Protein AF-A0A4R9VC01-F1 (afdb_monomer_lite)

Structure (mmCIF, N/CA/C/O backbone):
data_AF-A0A4R9VC01-F1
#
_entry.id   AF-A0A4R9VC01-F1
#
loop_
_atom_site.group_PDB
_atom_site.id
_atom_site.type_symbol
_atom_site.label_atom_id
_atom_site.label_alt_id
_atom_site.label_comp_id
_atom_site.label_asym_id
_atom_site.label_entity_id
_atom_site.label_seq_id
_atom_site.pdbx_PDB_ins_code
_atom_site.Cartn_x
_atom_site.Cartn_y
_atom_site.Cartn_z
_atom_site.occupancy
_atom_site.B_iso_or_equiv
_atom_site.auth_seq_id
_atom_site.auth_comp_id
_atom_site.auth_a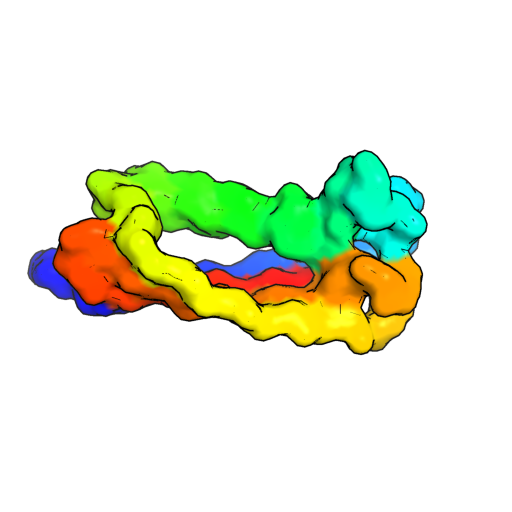sym_id
_atom_site.auth_atom_id
_atom_site.pdbx_PDB_model_num
ATOM 1 N N . GLY A 1 1 ? -10.752 -11.860 23.044 1.00 89.69 1 GLY A N 1
ATOM 2 C CA . GLY A 1 1 ? -10.315 -10.509 23.463 1.00 89.69 1 GLY A CA 1
ATOM 3 C C . GLY A 1 1 ? -10.556 -9.526 22.332 1.00 89.69 1 GLY A C 1
ATOM 4 O O . GLY A 1 1 ? -10.829 -9.984 21.231 1.00 89.69 1 GLY A O 1
ATOM 5 N N . ALA A 1 2 ? -10.478 -8.216 22.583 1.00 92.56 2 ALA A N 1
ATOM 6 C CA . ALA A 1 2 ? -10.607 -7.201 21.531 1.00 92.56 2 ALA A CA 1
ATOM 7 C C . ALA A 1 2 ? -9.306 -7.081 20.718 1.00 92.56 2 ALA A C 1
ATOM 9 O O . ALA A 1 2 ? -8.218 -7.062 21.296 1.00 92.56 2 ALA A O 1
ATOM 10 N N . LEU A 1 3 ? -9.413 -7.009 19.389 1.00 95.94 3 LEU A N 1
ATOM 11 C CA . LEU A 1 3 ? -8.258 -6.870 18.505 1.00 95.94 3 LEU A CA 1
ATOM 12 C C . LEU A 1 3 ? -7.789 -5.410 18.446 1.00 95.94 3 LEU A C 1
ATOM 14 O O . LEU A 1 3 ? -8.528 -4.528 18.014 1.00 95.94 3 LEU A O 1
ATOM 18 N N . VAL A 1 4 ? -6.539 -5.171 18.842 1.00 97.25 4 VAL A N 1
ATOM 19 C CA . VAL A 1 4 ? -5.955 -3.820 18.899 1.00 97.25 4 VAL A CA 1
ATOM 20 C C . VAL A 1 4 ? -5.169 -3.455 17.642 1.00 97.25 4 VAL A C 1
ATOM 22 O O . VAL A 1 4 ? -5.209 -2.305 17.208 1.00 97.25 4 VAL A O 1
ATOM 25 N N . ALA A 1 5 ? -4.486 -4.426 17.031 1.00 97.88 5 ALA A N 1
ATOM 26 C CA . ALA A 1 5 ? -3.695 -4.197 15.832 1.00 97.88 5 ALA A CA 1
ATOM 27 C C . ALA A 1 5 ? -3.522 -5.461 14.980 1.00 97.88 5 ALA A C 1
ATOM 29 O O . ALA A 1 5 ? -3.544 -6.576 15.505 1.00 97.88 5 ALA A O 1
ATOM 30 N N . ALA A 1 6 ? -3.285 -5.267 13.683 1.00 97.94 6 ALA A N 1
ATOM 31 C CA . ALA A 1 6 ? -2.863 -6.304 12.747 1.00 97.94 6 ALA A CA 1
ATOM 32 C C . ALA A 1 6 ? -1.712 -5.798 11.866 1.00 97.94 6 ALA A C 1
ATOM 34 O O . ALA A 1 6 ? -1.520 -4.596 11.676 1.00 97.94 6 ALA A O 1
ATOM 35 N N . ARG A 1 7 ? -0.912 -6.728 11.346 1.00 97.56 7 ARG A N 1
ATOM 36 C CA . ARG A 1 7 ? 0.219 -6.423 10.470 1.00 97.56 7 ARG A CA 1
ATOM 37 C C . ARG A 1 7 ? 0.298 -7.449 9.352 1.00 97.56 7 ARG A C 1
ATOM 39 O O . ARG A 1 7 ? 0.192 -8.642 9.630 1.00 97.56 7 ARG A O 1
ATOM 46 N N . MET A 1 8 ? 0.540 -6.978 8.140 1.00 96.56 8 MET A N 1
ATOM 47 C CA . MET A 1 8 ? 0.877 -7.799 6.988 1.00 96.56 8 MET A CA 1
ATOM 48 C C . MET A 1 8 ? 2.123 -7.258 6.296 1.00 96.56 8 MET A C 1
ATOM 50 O O . MET A 1 8 ? 2.512 -6.098 6.472 1.00 96.56 8 MET A O 1
ATOM 54 N N . THR A 1 9 ? 2.831 -8.162 5.636 1.00 95.94 9 THR A N 1
ATOM 55 C CA . THR A 1 9 ? 4.040 -7.874 4.874 1.00 95.94 9 THR A CA 1
ATOM 56 C C . THR A 1 9 ? 4.190 -8.982 3.851 1.00 95.94 9 THR A C 1
ATOM 58 O O . THR A 1 9 ? 4.341 -10.144 4.244 1.00 95.94 9 THR A O 1
ATOM 61 N N . PHE A 1 10 ? 4.197 -8.621 2.575 1.00 92.88 10 PHE A N 1
ATOM 62 C CA . PHE A 1 10 ? 4.410 -9.554 1.480 1.00 92.88 10 PHE A CA 1
ATOM 63 C C . PHE A 1 10 ? 5.418 -9.013 0.446 1.00 92.88 10 PHE A C 1
ATOM 65 O O . PHE A 1 10 ? 5.201 -8.992 -0.759 1.00 92.88 10 PHE A O 1
ATOM 72 N N . GLY A 1 11 ? 6.601 -8.620 0.927 1.00 92.69 11 GLY A N 1
ATOM 73 C CA . GLY A 1 11 ? 7.723 -8.251 0.059 1.00 92.69 11 GLY A CA 1
ATOM 74 C C . GLY A 1 11 ? 8.387 -9.456 -0.615 1.00 92.69 11 GLY A C 1
ATOM 75 O O . GLY A 1 11 ? 8.642 -10.472 0.038 1.00 92.69 11 GLY A O 1
ATOM 76 N N . VAL A 1 12 ? 8.690 -9.321 -1.907 1.00 93.38 12 VAL A N 1
ATOM 77 C CA . VAL A 1 12 ? 9.440 -10.297 -2.710 1.00 93.38 12 VAL A CA 1
ATOM 78 C C . VAL A 1 12 ? 10.338 -9.587 -3.718 1.00 93.38 12 VAL A C 1
ATOM 80 O O . VAL A 1 12 ? 9.922 -8.618 -4.341 1.00 93.38 12 VAL A O 1
ATOM 83 N N . LEU A 1 13 ? 11.532 -10.108 -3.998 1.00 96.88 13 LEU A N 1
ATOM 84 C CA . LEU A 1 13 ? 12.313 -9.632 -5.134 1.00 96.88 13 LEU A CA 1
ATOM 85 C C . LEU A 1 13 ? 11.596 -10.042 -6.420 1.00 96.88 13 LEU A C 1
ATOM 87 O O . LEU A 1 13 ? 11.626 -11.216 -6.801 1.00 96.88 13 LEU A O 1
ATOM 91 N N . LEU A 1 14 ? 10.974 -9.080 -7.109 1.00 97.25 14 LEU A N 1
ATOM 92 C CA . LEU A 1 14 ? 10.163 -9.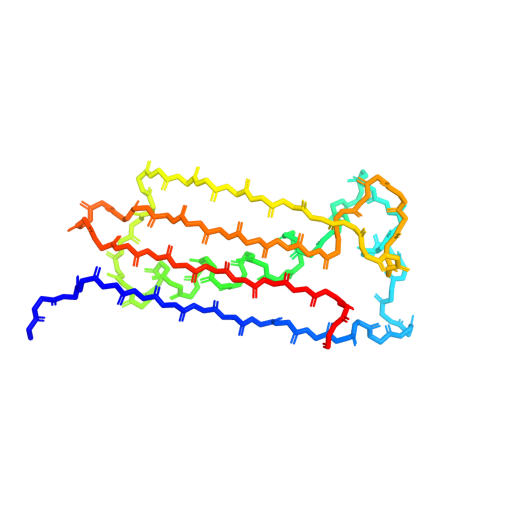377 -8.287 1.00 97.25 14 LEU A CA 1
ATOM 93 C C . LEU A 1 14 ? 11.040 -10.049 -9.361 1.00 97.25 14 LEU A C 1
ATOM 95 O O . LEU A 1 14 ? 11.986 -9.415 -9.866 1.00 97.25 14 LEU A O 1
ATOM 99 N N . PRO A 1 15 ? 10.757 -11.316 -9.735 1.00 96.75 15 PRO A N 1
ATOM 100 C CA . PRO A 1 15 ? 11.568 -12.037 -10.704 1.00 96.75 15 PRO A CA 1
ATOM 101 C C . PRO A 1 15 ? 11.605 -11.307 -12.041 1.00 96.75 15 PRO A C 1
ATOM 103 O O . PRO A 1 15 ? 10.582 -10.809 -12.504 1.00 96.75 15 PRO A O 1
ATOM 106 N N . VAL A 1 16 ? 12.770 -11.286 -12.695 1.00 96.12 16 VAL A N 1
ATOM 107 C CA . VAL A 1 16 ? 12.975 -10.563 -13.966 1.00 96.12 16 VAL A CA 1
ATOM 108 C C . VAL A 1 16 ? 11.939 -10.958 -15.023 1.00 96.12 16 VAL A C 1
ATOM 110 O O . VAL A 1 16 ? 11.417 -10.093 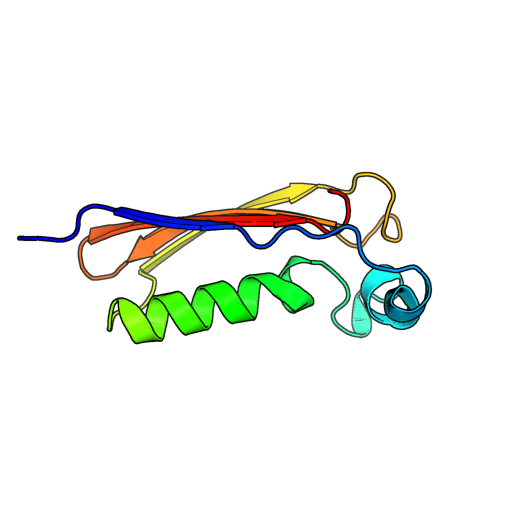-15.719 1.00 96.12 16 VAL A O 1
ATOM 113 N N . ALA A 1 17 ? 11.577 -12.243 -15.084 1.00 97.19 17 ALA A N 1
ATOM 114 C CA . ALA A 1 17 ? 10.572 -12.759 -16.012 1.00 97.19 17 ALA A CA 1
ATOM 115 C C . ALA A 1 17 ? 9.165 -12.146 -15.830 1.00 97.19 17 ALA A C 1
ATOM 117 O O . ALA A 1 17 ? 8.369 -12.182 -16.763 1.00 97.19 17 ALA A O 1
ATOM 118 N N . ASN A 1 18 ? 8.867 -11.559 -14.665 1.00 96.50 18 ASN A N 1
ATOM 119 C CA . ASN A 1 18 ? 7.551 -11.015 -14.319 1.00 96.50 18 ASN A CA 1
ATOM 120 C C . ASN A 1 18 ? 7.485 -9.477 -14.352 1.00 96.50 18 ASN A C 1
ATOM 122 O O . ASN A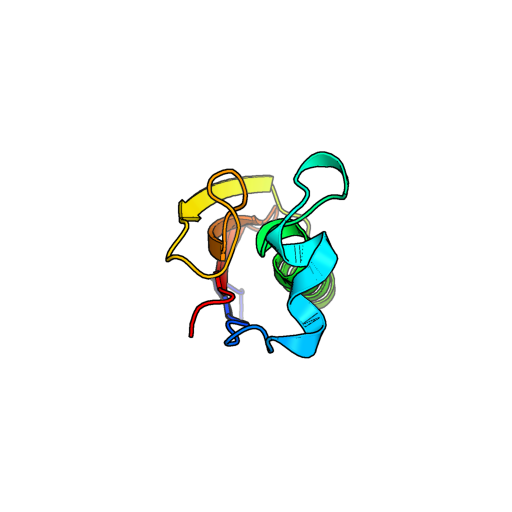 1 18 ? 6.409 -8.931 -14.101 1.00 96.50 18 ASN A O 1
ATOM 126 N N . ARG A 1 19 ? 8.600 -8.782 -14.640 1.00 95.12 19 ARG A N 1
ATOM 127 C CA . ARG A 1 19 ? 8.718 -7.319 -14.481 1.00 95.12 19 ARG A CA 1
ATOM 128 C C . ARG A 1 19 ? 7.863 -6.531 -15.472 1.00 95.12 19 ARG A C 1
ATOM 130 O O . ARG A 1 19 ? 6.938 -5.872 -15.025 1.00 95.12 19 ARG A O 1
ATOM 137 N N . GLY A 1 20 ? 8.071 -6.698 -16.779 1.00 95.62 20 GLY A N 1
ATOM 138 C CA . GLY A 1 20 ? 7.222 -6.172 -17.865 1.00 95.62 20 GLY A CA 1
ATOM 139 C C . GLY A 1 20 ? 6.338 -4.961 -17.518 1.00 95.62 20 GLY A C 1
ATOM 140 O O . GLY A 1 20 ? 6.803 -3.933 -17.037 1.00 95.62 20 GLY A O 1
ATOM 141 N N . TRP A 1 21 ? 5.025 -5.083 -17.733 1.00 95.94 21 TRP A N 1
ATOM 142 C CA . TRP A 1 21 ? 4.104 -3.976 -17.452 1.00 95.94 21 TRP A CA 1
ATOM 143 C C . TRP A 1 21 ? 4.053 -3.589 -15.965 1.00 95.94 21 TRP A C 1
ATOM 145 O O . TRP A 1 21 ? 3.816 -2.421 -15.680 1.00 95.94 21 TRP A O 1
ATOM 155 N N . ARG A 1 22 ? 4.319 -4.523 -15.034 1.00 96.25 22 ARG A N 1
ATOM 156 C CA . ARG A 1 22 ? 4.275 -4.285 -13.578 1.00 96.25 22 ARG A CA 1
ATOM 157 C C . ARG A 1 22 ? 5.321 -3.282 -13.104 1.00 96.25 22 ARG A C 1
ATOM 159 O O . ARG A 1 22 ? 5.135 -2.684 -12.048 1.00 96.25 22 ARG A O 1
ATOM 166 N N . THR A 1 23 ? 6.406 -3.106 -13.858 1.00 96.94 23 THR A N 1
ATOM 167 C CA . THR A 1 23 ? 7.512 -2.208 -13.500 1.00 96.94 23 THR A CA 1
ATOM 168 C C . THR A 1 23 ? 7.604 -0.951 -14.357 1.00 96.94 23 THR A C 1
ATOM 170 O O . THR A 1 23 ? 8.223 0.029 -13.930 1.00 96.94 23 THR A O 1
ATOM 173 N N . ASP A 1 24 ? 6.990 -0.954 -15.542 1.00 95.31 24 ASP A N 1
ATOM 174 C CA . ASP A 1 24 ? 7.342 0.003 -16.598 1.00 95.31 24 ASP A CA 1
ATOM 175 C C . ASP A 1 24 ? 6.213 0.976 -16.973 1.00 95.31 24 ASP A C 1
ATOM 177 O O . ASP A 1 24 ? 6.482 2.005 -17.588 1.00 95.31 24 ASP A O 1
ATOM 181 N N . SER A 1 25 ? 4.948 0.677 -16.645 1.00 92.88 25 SER A N 1
ATOM 182 C CA . SER A 1 25 ? 3.800 1.419 -17.186 1.00 92.88 25 SER A CA 1
ATOM 183 C C . SER A 1 25 ? 2.809 1.877 -16.117 1.00 92.88 25 SER A C 1
ATOM 185 O O . SER A 1 25 ? 1.870 1.165 -15.763 1.00 92.88 25 SER A O 1
ATOM 187 N N . VAL A 1 26 ? 2.957 3.127 -15.669 1.00 91.75 26 VAL A N 1
ATOM 188 C CA . VAL A 1 26 ? 2.000 3.785 -14.757 1.00 91.75 26 VAL A CA 1
ATOM 189 C C . VAL A 1 26 ? 0.567 3.705 -15.301 1.00 91.75 26 VAL A C 1
ATOM 191 O O . VAL A 1 26 ? -0.369 3.408 -14.565 1.00 91.75 26 VAL A O 1
ATOM 194 N N . THR A 1 27 ? 0.381 3.897 -16.611 1.00 94.44 27 THR A N 1
ATOM 195 C CA . THR A 1 27 ? -0.943 3.860 -17.257 1.00 94.44 27 THR A CA 1
ATOM 196 C C . THR A 1 27 ? -1.575 2.469 -17.303 1.00 94.44 27 THR A C 1
ATOM 198 O O . THR A 1 27 ? -2.791 2.372 -17.459 1.00 94.44 27 THR A O 1
ATOM 201 N N . ALA A 1 28 ? -0.786 1.403 -17.149 1.00 95.25 28 ALA A N 1
ATOM 202 C CA . ALA A 1 28 ? -1.272 0.032 -17.016 1.00 95.25 28 ALA A CA 1
ATOM 203 C C . ALA A 1 28 ? -1.486 -0.393 -15.549 1.00 95.25 28 ALA A C 1
ATOM 205 O O . ALA A 1 28 ? -1.848 -1.541 -15.308 1.00 95.25 28 ALA A O 1
ATOM 206 N N . GLY A 1 29 ? -1.268 0.506 -14.580 1.00 95.94 29 GLY A N 1
ATOM 207 C CA . GLY A 1 29 ? -1.379 0.201 -13.151 1.00 95.94 29 GLY A CA 1
ATOM 208 C C . GLY A 1 29 ? -0.136 -0.468 -12.564 1.00 95.94 29 GLY A C 1
ATOM 209 O O . GLY A 1 29 ? -0.261 -1.274 -11.648 1.00 95.94 29 GLY A O 1
ATOM 210 N N . ALA A 1 30 ? 1.050 -0.183 -13.112 1.00 97.44 30 ALA A N 1
ATOM 211 C CA . ALA A 1 30 ? 2.320 -0.638 -12.550 1.00 97.44 30 ALA A CA 1
ATOM 212 C C . ALA A 1 30 ? 2.518 -0.172 -11.100 1.00 97.44 30 ALA A C 1
ATOM 214 O O . ALA A 1 30 ? 2.016 0.883 -10.712 1.00 97.44 30 ALA A O 1
ATOM 215 N N . GLY A 1 31 ? 3.333 -0.923 -10.358 1.00 98.00 31 GLY A N 1
ATOM 216 C CA . GLY A 1 31 ? 3.737 -0.586 -8.997 1.00 98.00 31 GLY A CA 1
ATOM 217 C C . GLY A 1 31 ? 3.312 -1.617 -7.962 1.00 98.00 31 GLY A C 1
ATOM 218 O O . GLY A 1 31 ? 2.306 -2.317 -8.104 1.00 98.00 31 GLY A O 1
ATOM 219 N N . VAL A 1 32 ? 4.118 -1.738 -6.906 1.00 97.81 32 VAL A N 1
ATOM 220 C CA . VAL A 1 32 ? 3.891 -2.750 -5.863 1.00 97.81 32 VAL A CA 1
ATOM 221 C C . VAL A 1 32 ? 2.582 -2.512 -5.104 1.00 97.81 32 VAL A C 1
ATOM 223 O O . VAL A 1 32 ? 1.993 -3.454 -4.567 1.00 97.81 32 VAL A O 1
ATOM 226 N N . PHE A 1 33 ? 2.087 -1.268 -5.082 1.00 97.06 33 PHE A N 1
ATOM 227 C CA . PHE A 1 33 ? 0.811 -0.951 -4.454 1.00 97.06 33 PHE A CA 1
ATOM 228 C C . PHE A 1 33 ? -0.332 -1.693 -5.155 1.00 97.06 33 PHE A C 1
ATOM 230 O O . PHE A 1 33 ? -1.120 -2.388 -4.517 1.00 97.06 33 PHE A O 1
ATOM 237 N N . PHE A 1 34 ? -0.419 -1.590 -6.479 1.00 96.31 34 PHE A N 1
ATOM 238 C CA . PHE A 1 34 ? -1.508 -2.223 -7.218 1.00 96.31 34 PHE A CA 1
ATOM 239 C C . PHE A 1 34 ? -1.316 -3.726 -7.428 1.00 96.31 34 PHE A C 1
ATOM 241 O O . PHE A 1 34 ? -2.311 -4.426 -7.591 1.00 96.31 34 PHE A O 1
ATOM 248 N N . ASP A 1 35 ? -0.082 -4.232 -7.388 1.00 96.88 35 ASP A N 1
ATOM 249 C CA . ASP A 1 35 ? 0.190 -5.662 -7.585 1.00 96.88 35 ASP A CA 1
ATOM 250 C C . ASP A 1 35 ? 0.054 -6.478 -6.287 1.00 96.88 35 ASP A C 1
ATOM 252 O O . ASP A 1 35 ? -0.521 -7.561 -6.314 1.00 96.88 35 ASP A O 1
ATOM 256 N N . LEU A 1 36 ? 0.547 -5.973 -5.144 1.00 97.19 36 LEU A N 1
ATOM 257 C CA . LEU A 1 36 ? 0.610 -6.748 -3.892 1.00 97.19 36 LEU A CA 1
ATOM 258 C C . LEU A 1 36 ? -0.289 -6.197 -2.783 1.00 97.19 36 LEU A C 1
ATOM 260 O O . LEU A 1 36 ? -1.028 -6.958 -2.159 1.00 97.19 36 LEU A O 1
ATOM 264 N N . THR A 1 37 ? -0.291 -4.878 -2.553 1.00 97.81 37 THR A N 1
ATOM 265 C CA . THR A 1 37 ? -1.034 -4.287 -1.417 1.00 97.81 37 THR A CA 1
ATOM 266 C C . THR A 1 37 ? -2.531 -4.584 -1.483 1.00 97.81 37 THR A C 1
ATOM 268 O O . THR A 1 37 ? -3.175 -4.736 -0.446 1.00 97.81 37 THR A O 1
ATOM 271 N N . VAL A 1 38 ? -3.102 -4.690 -2.685 1.00 97.12 38 VAL A N 1
ATOM 272 C CA . VAL A 1 38 ? -4.529 -4.993 -2.871 1.00 97.12 38 VAL A CA 1
ATOM 273 C C . VAL A 1 38 ? -4.929 -6.347 -2.279 1.00 97.12 38 VAL A C 1
ATOM 275 O O . VAL A 1 38 ? -6.026 -6.465 -1.738 1.00 97.12 38 VAL A O 1
ATOM 278 N N . HIS A 1 39 ? -4.042 -7.344 -2.320 1.00 97.81 39 HIS A N 1
ATOM 279 C CA . HIS A 1 39 ? -4.296 -8.664 -1.745 1.00 97.81 39 HIS A CA 1
ATOM 280 C C . HIS A 1 39 ? -4.282 -8.622 -0.219 1.00 97.81 39 HIS A C 1
ATOM 282 O O . HIS A 1 39 ? -5.162 -9.194 0.424 1.00 97.81 39 HIS A O 1
ATOM 288 N N . ASP A 1 40 ? -3.334 -7.891 0.359 1.00 97.56 40 ASP A N 1
ATOM 289 C CA . ASP A 1 40 ? -3.253 -7.693 1.802 1.00 97.56 40 ASP A CA 1
ATOM 290 C C . ASP A 1 40 ? -4.454 -6.903 2.323 1.00 97.56 40 ASP A C 1
ATOM 292 O O . ASP A 1 40 ? -5.062 -7.276 3.327 1.00 97.56 40 ASP A O 1
ATOM 296 N N . ALA A 1 41 ? -4.846 -5.841 1.617 1.00 97.06 41 ALA A N 1
ATOM 297 C CA . ALA A 1 41 ? -6.018 -5.045 1.957 1.00 97.06 41 ALA A CA 1
ATOM 298 C C . ALA A 1 41 ? -7.312 -5.877 1.917 1.00 97.06 41 ALA A C 1
ATOM 300 O O . ALA A 1 41 ? -8.116 -5.791 2.849 1.00 97.06 41 ALA A O 1
ATOM 301 N N . ASP A 1 42 ? -7.499 -6.702 0.883 1.00 97.88 42 ASP A N 1
ATOM 302 C CA . ASP A 1 42 ? -8.652 -7.601 0.765 1.00 97.88 42 ASP A CA 1
ATOM 303 C C . ASP A 1 4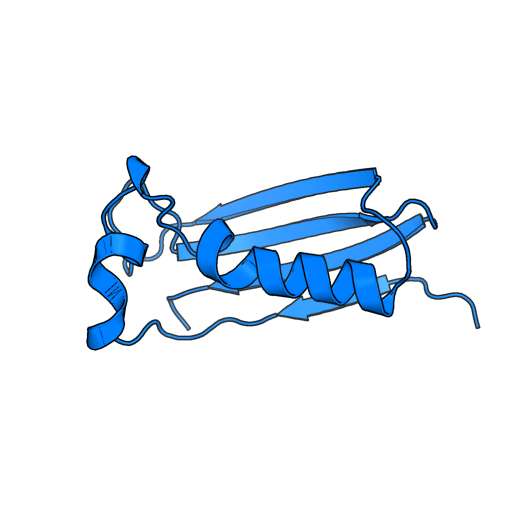2 ? -8.658 -8.673 1.864 1.00 97.88 42 ASP A C 1
ATOM 305 O O . ASP A 1 42 ? -9.666 -8.861 2.550 1.00 97.88 42 ASP A O 1
ATOM 309 N N . LEU A 1 43 ? -7.512 -9.311 2.125 1.00 97.75 43 LEU A N 1
ATOM 310 C CA . LEU A 1 43 ? -7.407 -10.319 3.178 1.00 97.75 43 LEU A CA 1
ATOM 311 C C . LEU A 1 43 ? -7.669 -9.721 4.564 1.00 97.75 43 LEU A C 1
ATOM 313 O O . LEU A 1 43 ? -8.355 -10.337 5.381 1.00 97.75 43 LEU A O 1
ATOM 317 N N . LEU A 1 44 ? -7.160 -8.518 4.839 1.00 97.38 44 LEU A N 1
ATOM 318 C CA . LEU A 1 44 ? -7.440 -7.800 6.083 1.00 97.38 44 LEU A CA 1
ATOM 319 C C . LEU A 1 44 ? -8.917 -7.449 6.198 1.00 97.38 44 LEU A C 1
ATOM 321 O O . LEU A 1 44 ? -9.491 -7.642 7.266 1.00 97.38 44 LEU A O 1
ATOM 325 N N . HIS A 1 45 ? -9.555 -6.989 5.124 1.00 96.88 45 HIS A N 1
ATOM 326 C CA . HIS A 1 45 ? -10.992 -6.740 5.135 1.00 96.88 45 HIS A CA 1
ATOM 327 C C . HIS A 1 45 ? -11.776 -8.023 5.458 1.00 96.88 45 HIS A C 1
ATOM 329 O O . HIS A 1 45 ? -12.622 -8.010 6.355 1.00 96.88 45 HIS A O 1
ATOM 335 N N . TYR A 1 46 ? -11.438 -9.141 4.810 1.00 97.81 46 TYR A N 1
ATOM 336 C CA . TYR A 1 46 ? -12.070 -10.438 5.047 1.00 97.81 46 TYR A CA 1
ATOM 337 C C . TYR A 1 46 ? -11.872 -10.939 6.487 1.00 97.81 46 TYR A C 1
ATOM 339 O O . TYR A 1 46 ? -12.838 -11.285 7.165 1.00 97.81 46 TYR A O 1
ATOM 347 N N . VAL A 1 47 ? -10.630 -10.958 6.981 1.00 97.25 47 VAL A N 1
ATOM 348 C CA . VAL A 1 47 ? -10.290 -11.512 8.304 1.00 97.25 47 VAL A CA 1
ATOM 349 C C . VAL A 1 47 ? -10.784 -10.621 9.441 1.00 97.25 47 VAL A C 1
ATOM 351 O O . VAL A 1 47 ? -11.218 -11.128 10.476 1.00 97.25 47 VAL A O 1
ATOM 354 N N . LEU A 1 48 ? -10.710 -9.299 9.279 1.00 96.75 48 LEU A N 1
ATOM 355 C CA . LEU A 1 48 ? -11.133 -8.351 10.309 1.00 96.75 48 LEU A CA 1
ATOM 356 C C . LEU A 1 48 ? -12.645 -8.094 10.280 1.00 96.75 48 LEU A C 1
ATOM 358 O O . LEU A 1 48 ? -13.187 -7.599 11.269 1.00 96.75 48 LEU A O 1
ATOM 362 N N . GLY A 1 49 ? -13.320 -8.411 9.168 1.00 97.31 49 GLY A N 1
ATOM 363 C CA . GLY A 1 49 ? -14.755 -8.187 8.987 1.00 97.31 49 GLY A CA 1
ATOM 364 C C . GLY A 1 49 ? -15.144 -6.709 9.072 1.00 97.31 49 GLY A C 1
ATOM 365 O O . GLY A 1 49 ? -16.231 -6.378 9.541 1.00 97.31 49 GLY A O 1
ATOM 366 N N . THR A 1 50 ? -14.228 -5.810 8.708 1.00 97.31 50 THR A N 1
ATOM 367 C CA . THR A 1 50 ? -14.415 -4.361 8.811 1.00 97.31 50 THR A CA 1
ATOM 368 C C . THR A 1 50 ? -13.601 -3.621 7.759 1.00 97.31 50 THR A C 1
ATOM 370 O O . THR A 1 50 ? -12.549 -4.086 7.324 1.00 97.31 50 THR A O 1
ATOM 373 N N . GLU A 1 51 ? -14.083 -2.447 7.371 1.00 97.62 51 GLU A N 1
ATOM 374 C CA . GLU A 1 51 ? -13.464 -1.598 6.357 1.00 97.62 51 GLU A CA 1
ATOM 375 C C . GLU A 1 51 ? -12.464 -0.615 6.982 1.00 97.62 51 GLU A C 1
ATOM 377 O O . GLU A 1 51 ? -12.584 -0.217 8.151 1.00 97.62 51 GLU A O 1
ATOM 382 N N . ALA A 1 52 ? -11.493 -0.176 6.180 1.00 97.56 52 ALA A N 1
ATOM 383 C CA . ALA A 1 52 ? -10.634 0.942 6.543 1.00 97.56 52 ALA A CA 1
ATOM 384 C C . ALA A 1 52 ? -11.460 2.238 6.647 1.00 97.56 52 ALA A C 1
ATOM 386 O O . ALA A 1 52 ? -12.352 2.501 5.841 1.00 97.56 52 ALA A O 1
ATOM 387 N N . GLN A 1 53 ? -11.164 3.049 7.660 1.00 98.44 53 GLN A N 1
ATOM 388 C CA . GLN A 1 53 ? -11.743 4.375 7.868 1.00 98.44 53 GLN A CA 1
ATOM 389 C C . GLN A 1 53 ? -10.825 5.474 7.327 1.00 98.44 53 GLN A C 1
ATOM 391 O O . GLN A 1 53 ? -11.293 6.406 6.682 1.00 98.44 53 GLN A O 1
ATOM 396 N N . GLU A 1 54 ? -9.527 5.369 7.599 1.00 98.44 54 GLU A N 1
ATOM 397 C CA . GLU A 1 54 ? -8.503 6.301 7.129 1.00 98.44 54 GLU A CA 1
ATOM 398 C C . GLU A 1 54 ? -7.201 5.543 6.876 1.00 98.44 54 GLU A C 1
ATOM 400 O O . GLU A 1 54 ? -6.895 4.565 7.565 1.00 98.44 54 GLU A O 1
ATOM 405 N N . VAL A 1 55 ? -6.454 5.988 5.866 1.00 98.38 55 VAL A N 1
ATOM 406 C CA . VAL A 1 55 ? -5.235 5.333 5.389 1.00 98.38 55 VAL A CA 1
ATOM 407 C C . VAL A 1 55 ? -4.177 6.394 5.117 1.00 98.38 55 VAL A C 1
ATOM 409 O O . VAL A 1 55 ? -4.458 7.409 4.482 1.00 98.38 55 VAL A O 1
ATOM 412 N N . VAL A 1 56 ? -2.952 6.139 5.569 1.00 98.69 56 VAL A N 1
ATOM 413 C CA . VAL A 1 56 ? -1.756 6.884 5.170 1.00 98.69 56 VAL A CA 1
ATOM 414 C C . VAL A 1 56 ? -0.746 5.919 4.568 1.00 98.69 56 VAL A C 1
ATOM 416 O O . VAL A 1 56 ? -0.578 4.802 5.061 1.00 98.69 56 VAL A O 1
ATOM 419 N N . ALA A 1 57 ? -0.072 6.350 3.507 1.00 98.38 57 ALA A N 1
ATOM 420 C CA . ALA A 1 57 ? 0.920 5.550 2.808 1.00 98.38 57 ALA A CA 1
ATOM 421 C C . ALA A 1 57 ? 2.163 6.383 2.490 1.00 98.38 57 ALA A C 1
ATOM 423 O O . ALA A 1 57 ? 2.074 7.579 2.209 1.00 98.38 57 ALA A O 1
ATOM 424 N N . MET A 1 58 ? 3.318 5.731 2.527 1.00 98.62 58 MET A N 1
ATOM 425 C CA . MET A 1 58 ? 4.593 6.254 2.048 1.00 98.62 58 MET A CA 1
ATOM 426 C C . MET A 1 58 ? 5.148 5.266 1.031 1.00 98.62 58 MET A C 1
ATOM 428 O O . MET A 1 58 ? 5.172 4.064 1.298 1.00 98.62 58 MET A O 1
ATOM 432 N N . THR A 1 59 ? 5.589 5.767 -0.118 1.00 98.00 59 THR A N 1
ATOM 433 C CA . THR A 1 59 ? 6.140 4.951 -1.201 1.00 98.00 59 THR A CA 1
ATOM 434 C C . THR A 1 59 ? 7.610 5.271 -1.440 1.00 98.00 59 THR A C 1
ATOM 436 O O . THR A 1 59 ? 8.100 6.347 -1.088 1.00 98.00 59 THR A O 1
ATOM 439 N N . ALA A 1 60 ? 8.324 4.318 -2.030 1.00 97.75 60 ALA A N 1
ATOM 440 C CA . ALA A 1 60 ? 9.693 4.486 -2.487 1.00 97.75 60 ALA A CA 1
ATOM 441 C C . ALA A 1 60 ? 9.922 3.739 -3.807 1.00 97.75 60 ALA A C 1
ATOM 443 O O . ALA A 1 60 ? 9.180 2.824 -4.170 1.00 97.75 60 ALA A O 1
ATOM 444 N N . ASN A 1 61 ? 10.978 4.142 -4.506 1.00 97.12 61 ASN A N 1
ATOM 445 C CA . ASN A 1 61 ? 11.545 3.427 -5.638 1.00 97.12 61 ASN A CA 1
ATOM 446 C C . ASN A 1 61 ? 13.023 3.160 -5.320 1.00 97.12 61 ASN A C 1
ATOM 448 O O . ASN A 1 61 ? 13.798 4.096 -5.117 1.00 97.12 61 ASN A O 1
ATOM 452 N N . ASN A 1 62 ? 13.390 1.886 -5.239 1.00 96.38 62 ASN A N 1
ATOM 453 C CA . ASN A 1 62 ? 14.708 1.373 -4.877 1.00 96.38 62 ASN A CA 1
ATOM 454 C C . ASN A 1 62 ? 15.444 0.761 -6.084 1.00 96.38 62 ASN A C 1
ATOM 456 O O . ASN A 1 62 ? 16.461 0.089 -5.916 1.00 96.38 62 ASN A O 1
ATOM 460 N N . GLY A 1 63 ? 14.965 1.017 -7.305 1.00 95.25 63 GLY A N 1
ATOM 461 C CA . GLY A 1 63 ? 15.636 0.652 -8.552 1.00 95.25 63 GLY A CA 1
ATOM 462 C C . GLY A 1 63 ? 15.165 -0.650 -9.202 1.00 95.25 63 GLY A C 1
ATOM 463 O O . GLY A 1 63 ? 15.812 -1.106 -10.146 1.00 95.25 63 GLY A O 1
ATOM 464 N N . ILE A 1 64 ? 14.062 -1.254 -8.743 1.00 96.50 64 ILE A N 1
ATOM 465 C CA . ILE A 1 64 ? 13.460 -2.414 -9.427 1.00 96.50 64 ILE A CA 1
ATOM 466 C C . ILE A 1 64 ? 12.509 -1.984 -10.548 1.00 96.50 64 ILE A C 1
ATOM 468 O O . ILE A 1 64 ? 12.413 -2.673 -11.566 1.00 96.50 64 ILE A O 1
ATOM 472 N N . THR A 1 65 ? 11.828 -0.856 -10.364 1.00 97.31 65 THR A N 1
ATOM 473 C CA . THR A 1 65 ? 10.829 -0.300 -11.280 1.00 97.31 65 THR A CA 1
ATOM 474 C C . THR A 1 65 ? 11.351 0.936 -12.016 1.00 97.31 65 THR A C 1
ATOM 476 O O . THR A 1 65 ? 12.356 1.546 -11.639 1.00 97.31 65 THR A O 1
ATOM 479 N N . SER A 1 66 ? 10.655 1.341 -13.080 1.00 96.12 66 SER A N 1
ATOM 480 C CA . SER A 1 66 ? 10.888 2.630 -13.741 1.00 96.12 66 SER A CA 1
ATOM 481 C C . SER A 1 66 ? 10.671 3.806 -12.775 1.00 96.12 66 SER A C 1
ATOM 483 O O . SER A 1 66 ? 9.923 3.692 -11.809 1.00 96.12 66 SER A O 1
ATOM 485 N N . LYS A 1 67 ? 11.321 4.952 -13.030 1.00 93.69 67 LYS A N 1
ATOM 486 C CA . LYS A 1 67 ? 11.408 6.089 -12.084 1.00 93.69 67 LYS A CA 1
ATOM 487 C C . LYS A 1 67 ? 10.069 6.618 -11.553 1.00 93.69 67 LYS A C 1
ATOM 489 O O . LYS A 1 67 ? 10.054 7.229 -10.491 1.00 93.69 67 LYS A O 1
ATOM 494 N N . GLU A 1 68 ? 8.987 6.444 -12.303 1.00 93.44 68 GLU A N 1
ATOM 495 C CA . GLU A 1 68 ? 7.655 6.965 -11.967 1.00 93.44 68 GLU A CA 1
ATOM 496 C C . GLU A 1 68 ? 6.775 5.940 -11.238 1.00 93.44 68 GLU A C 1
ATOM 498 O O . GLU A 1 68 ? 5.666 6.268 -10.827 1.00 93.44 68 GLU A O 1
ATOM 503 N N . VAL A 1 69 ? 7.264 4.709 -11.075 1.00 97.62 69 VAL A N 1
ATOM 504 C CA . VAL A 1 69 ? 6.542 3.583 -10.483 1.00 97.62 69 VAL A CA 1
ATOM 505 C C . VAL A 1 69 ? 7.185 3.242 -9.143 1.00 97.62 69 VAL A C 1
ATOM 507 O O . VAL A 1 69 ? 8.399 3.054 -9.069 1.00 97.62 69 VAL A O 1
ATOM 510 N N . GLU A 1 70 ? 6.408 3.140 -8.073 1.00 98.06 70 GLU A N 1
ATOM 511 C CA . GLU A 1 70 ? 6.915 2.695 -6.778 1.00 98.06 70 GLU A CA 1
ATOM 512 C C . GLU A 1 70 ? 7.206 1.188 -6.768 1.00 98.06 70 GLU A C 1
ATOM 514 O O . GLU A 1 70 ? 6.440 0.378 -7.290 1.00 98.06 70 GLU A O 1
ATOM 519 N N . ASP A 1 71 ? 8.308 0.796 -6.133 1.00 97.88 71 ASP A N 1
ATOM 520 C CA . ASP A 1 71 ? 8.630 -0.612 -5.889 1.00 97.88 71 ASP A CA 1
ATOM 521 C C . ASP A 1 71 ? 8.522 -0.989 -4.417 1.00 97.88 71 ASP A C 1
ATOM 523 O O . ASP A 1 71 ? 8.755 -2.140 -4.076 1.00 97.88 71 ASP A O 1
ATOM 527 N N . THR A 1 72 ? 8.197 -0.038 -3.539 1.00 98.19 72 THR A N 1
ATOM 528 C CA . THR A 1 72 ? 8.041 -0.255 -2.100 1.00 98.19 72 THR A CA 1
ATOM 529 C C . THR A 1 72 ? 6.950 0.650 -1.544 1.00 98.19 72 THR A C 1
ATOM 531 O O . THR A 1 72 ? 6.885 1.832 -1.887 1.00 98.19 72 THR A O 1
ATOM 534 N N . VAL A 1 73 ? 6.126 0.120 -0.641 1.00 98.31 73 VAL A N 1
ATOM 535 C CA . VAL A 1 73 ? 5.127 0.892 0.104 1.00 98.31 73 VAL A CA 1
ATOM 536 C C . VAL A 1 73 ? 5.052 0.442 1.560 1.00 98.31 73 VAL A C 1
ATOM 538 O O . VAL A 1 73 ? 5.104 -0.745 1.871 1.00 98.31 73 VAL A O 1
ATOM 541 N N . ALA A 1 74 ? 4.879 1.404 2.463 1.00 98.31 74 ALA A N 1
ATOM 542 C CA . ALA A 1 74 ? 4.434 1.169 3.829 1.00 98.31 74 ALA A CA 1
ATOM 543 C C . ALA A 1 74 ? 3.119 1.913 4.084 1.00 98.31 74 ALA A C 1
ATOM 545 O O . ALA A 1 74 ? 2.983 3.088 3.736 1.00 98.31 74 ALA A O 1
ATOM 546 N N . ILE A 1 75 ? 2.162 1.232 4.713 1.00 98.62 75 ILE A N 1
ATOM 547 C CA . ILE A 1 75 ? 0.815 1.746 4.974 1.00 98.62 75 ILE A CA 1
ATOM 548 C C . ILE A 1 75 ? 0.492 1.610 6.451 1.00 98.62 75 ILE A C 1
ATOM 550 O O . ILE A 1 75 ? 0.782 0.580 7.062 1.00 98.62 75 ILE A O 1
ATOM 554 N N . VAL A 1 76 ? -0.173 2.624 7.001 1.00 98.69 76 VAL A N 1
ATOM 555 C CA . VAL A 1 76 ? -0.900 2.529 8.267 1.00 98.69 76 VAL A CA 1
ATOM 556 C C . VAL A 1 76 ? -2.357 2.901 8.019 1.00 98.69 76 VAL A C 1
ATOM 558 O O . VAL A 1 76 ? -2.645 3.927 7.406 1.00 98.69 76 VAL A O 1
ATOM 561 N N . ALA A 1 77 ? -3.275 2.074 8.509 1.00 98.44 77 ALA A N 1
ATOM 562 C CA . ALA A 1 77 ? -4.708 2.302 8.402 1.00 98.44 77 ALA A CA 1
ATOM 563 C C . ALA A 1 77 ? -5.391 2.171 9.765 1.00 98.44 77 ALA A C 1
ATOM 565 O O . ALA A 1 77 ? -5.018 1.331 10.589 1.00 98.44 77 ALA A O 1
ATOM 566 N N . ARG A 1 78 ? -6.423 2.983 9.994 1.00 98.56 78 ARG A N 1
ATOM 567 C CA . ARG A 1 78 ? -7.383 2.771 11.080 1.00 98.56 78 ARG A CA 1
ATOM 568 C C . ARG A 1 78 ? -8.621 2.115 10.495 1.00 98.56 78 ARG A C 1
ATOM 570 O O . ARG A 1 78 ? -9.207 2.646 9.558 1.00 98.56 78 ARG A O 1
ATOM 577 N N . MET A 1 79 ? -9.040 0.994 11.065 1.00 98.19 79 MET A N 1
ATOM 578 C CA . MET A 1 79 ? -10.294 0.331 10.706 1.00 98.19 79 MET A CA 1
ATOM 579 C C . MET A 1 79 ? -11.482 1.003 11.404 1.00 98.19 79 MET A C 1
ATOM 581 O O . MET A 1 79 ? -11.309 1.614 12.459 1.00 98.19 79 MET A O 1
ATOM 585 N N . LYS A 1 80 ? -12.712 0.829 10.901 1.00 98.12 80 LYS A N 1
ATOM 586 C CA . LYS A 1 80 ? -13.931 1.365 11.553 1.00 98.12 80 LYS A CA 1
ATOM 587 C C . LYS A 1 80 ? -14.146 0.857 12.988 1.00 98.12 80 LYS A C 1
ATOM 589 O O . LYS A 1 80 ? -14.830 1.503 13.773 1.00 98.12 80 LYS A O 1
ATOM 594 N N . THR A 1 81 ? -13.545 -0.279 13.346 1.00 97.12 81 THR A N 1
ATOM 595 C CA . THR A 1 81 ? -13.529 -0.830 14.715 1.00 97.12 81 THR A CA 1
ATOM 596 C C . THR A 1 81 ? -12.526 -0.139 15.646 1.00 97.12 81 THR A C 1
ATOM 598 O O . THR A 1 81 ? -12.481 -0.451 16.833 1.00 97.12 81 THR A O 1
ATOM 601 N N . GLY A 1 82 ? -11.683 0.754 15.123 1.00 97.62 82 GLY A N 1
ATOM 602 C CA . GLY A 1 82 ? -10.559 1.367 15.831 1.00 97.62 82 GLY A CA 1
ATOM 603 C C . GLY A 1 82 ? -9.259 0.554 15.790 1.00 97.62 82 GLY A C 1
ATOM 604 O O . GLY A 1 82 ? -8.228 1.070 16.219 1.00 97.62 82 GLY A O 1
ATOM 605 N N . THR A 1 83 ? -9.275 -0.677 15.259 1.00 98.19 83 THR A N 1
ATOM 606 C CA . THR A 1 83 ? -8.069 -1.505 15.071 1.00 98.19 83 THR A CA 1
ATOM 607 C C . THR A 1 83 ? -7.068 -0.791 14.158 1.00 98.19 83 THR A C 1
ATOM 609 O O . THR A 1 83 ? -7.455 -0.242 13.126 1.00 98.19 83 THR A O 1
ATOM 612 N N . ILE A 1 84 ? -5.781 -0.813 14.516 1.00 98.62 84 ILE A N 1
ATOM 613 C CA . ILE A 1 84 ? -4.708 -0.254 13.683 1.00 98.62 84 ILE A CA 1
ATOM 614 C C . ILE A 1 84 ? -4.069 -1.350 12.833 1.00 98.62 84 ILE A C 1
ATOM 616 O O . ILE A 1 84 ? -3.664 -2.394 13.339 1.00 98.62 84 ILE A O 1
ATOM 620 N N . VAL A 1 85 ? -3.946 -1.102 11.538 1.00 98.56 85 VAL A N 1
ATOM 621 C CA . VAL A 1 85 ? -3.383 -2.036 10.565 1.00 98.56 85 VAL A CA 1
ATOM 622 C C . VAL A 1 85 ? -2.115 -1.449 9.964 1.00 98.56 85 VAL A C 1
ATOM 624 O O . VAL A 1 85 ? -2.065 -0.256 9.670 1.00 98.56 85 VAL A O 1
ATOM 627 N N . ARG A 1 86 ? -1.102 -2.294 9.754 1.00 98.50 86 ARG A N 1
ATOM 628 C CA . ARG A 1 86 ? 0.089 -1.960 8.965 1.00 98.50 86 ARG A CA 1
ATOM 629 C C . ARG A 1 86 ? 0.277 -2.945 7.815 1.00 98.50 86 ARG A C 1
ATOM 631 O O . ARG A 1 86 ? 0.258 -4.147 8.066 1.00 98.50 86 ARG A O 1
ATOM 638 N N . ILE A 1 87 ? 0.543 -2.438 6.616 1.00 98.50 87 ILE A N 1
ATOM 639 C CA . ILE A 1 87 ? 0.935 -3.227 5.433 1.00 98.50 87 ILE A CA 1
ATOM 640 C C . ILE A 1 87 ? 2.323 -2.752 4.981 1.00 98.50 87 ILE A C 1
ATOM 642 O O . ILE A 1 87 ? 2.658 -1.572 5.149 1.00 98.50 87 ILE A O 1
ATOM 646 N N . THR A 1 88 ? 3.178 -3.648 4.491 1.00 98.19 88 THR A N 1
ATOM 647 C CA . THR A 1 88 ? 4.506 -3.279 3.978 1.00 98.19 88 THR A CA 1
ATOM 648 C C . THR A 1 88 ? 4.901 -4.200 2.837 1.00 98.19 88 THR A C 1
ATOM 650 O O . THR A 1 88 ? 5.236 -5.357 3.075 1.00 98.19 88 THR A O 1
ATOM 653 N N . GLU A 1 89 ? 4.936 -3.647 1.627 1.00 97.94 89 GLU A N 1
ATOM 654 C CA . GLU A 1 89 ? 5.192 -4.389 0.393 1.00 97.94 89 GLU A CA 1
ATOM 655 C C . GLU A 1 89 ? 6.431 -3.863 -0.314 1.00 97.94 89 GLU A C 1
ATOM 657 O O . GLU A 1 89 ? 6.741 -2.670 -0.243 1.00 97.94 89 GLU A O 1
ATOM 662 N N . SER A 1 90 ? 7.137 -4.746 -1.019 1.00 97.75 90 SER A N 1
ATOM 663 C CA . SER A 1 90 ? 8.256 -4.342 -1.863 1.00 97.75 90 SER A CA 1
ATOM 664 C C . SER A 1 90 ? 8.573 -5.370 -2.944 1.00 97.75 90 SER A C 1
ATOM 666 O O . SER A 1 90 ? 8.490 -6.569 -2.697 1.00 97.75 90 SER A O 1
ATO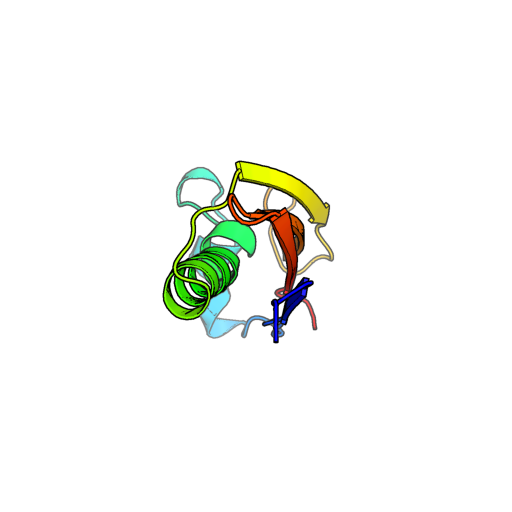M 668 N N . PHE A 1 91 ? 8.998 -4.890 -4.111 1.00 98.00 91 PHE A N 1
ATOM 669 C CA . PHE A 1 91 ? 9.610 -5.682 -5.174 1.00 98.00 91 PHE A CA 1
ATOM 670 C C . PHE A 1 91 ? 11.135 -5.831 -5.033 1.00 98.00 91 PHE A C 1
ATOM 672 O O . PHE A 1 91 ? 11.767 -6.412 -5.919 1.00 98.00 91 PHE A O 1
ATOM 679 N N . ALA A 1 92 ? 11.743 -5.271 -3.981 1.00 95.00 92 ALA A N 1
ATOM 680 C CA . ALA A 1 92 ? 13.191 -5.079 -3.854 1.00 95.00 92 ALA A CA 1
ATOM 681 C C . ALA A 1 92 ? 13.868 -5.894 -2.732 1.00 95.00 92 ALA A C 1
ATOM 683 O O . ALA A 1 92 ? 15.021 -5.607 -2.405 1.00 95.00 92 ALA A O 1
ATOM 684 N N . ILE A 1 93 ? 13.192 -6.895 -2.150 1.00 81.06 93 ILE A N 1
ATOM 685 C CA . ILE A 1 93 ? 13.679 -7.685 -0.994 1.00 81.06 93 ILE A CA 1
ATOM 686 C C . ILE A 1 93 ? 13.461 -9.185 -1.144 1.00 81.06 93 ILE A C 1
ATOM 688 O O . ILE A 1 93 ? 12.331 -9.591 -1.476 1.00 81.06 93 ILE A O 1
#

Secondary structure (DSSP, 8-state):
----EEE--------GGG-HHHHH-GGGT-SHIIIIIHHHHHHHHHHHTS-EEEEEEEEE--SSS-TTS-SEEEEEEEETTS-EEEEEEES--

Radius of gyration: 14.1 Å; chains: 1; bounding box: 30×20×41 Å

Foldseek 3Di:
DDAAEEEEEDADQADPVRCPCQFEPVPVVHEQCSVPVVVVQVVCCVVVVWHFPDKDKDFDDPPSHDPVYTFKMWMWTQTPSRHIYIYIYGNRD

Sequence (93 aa):
GALVAARMTFGVLLPVANRGWRTDSVTAGAGVFFDLTVHDADLLHYVLGTEAQEVVAMTANNGITSKEVEDTVAIVARMKTGTIVRITESFAI

pLDDT: mean 96.69, std 2.38, range [81.06, 98.69]